Protein AF-A0A6G0ZBY5-F1 (afdb_monomer_lite)

Organism: Aphis craccivora (NCBI:txid307492)

Sequence (122 aa):
MFGSRIELITSERGKELASVNLYKHRFLDYRKKDGTLKWRCSTNKNCTAIIFSTQILRENCKRKAKESISCRPVKIIRTELLKTQLAIKCLDITSVRKAMYDKRQKKMSTLPKSLNEALCYY

Foldseek 3Di:
DQQWQWAWDADPVRAIWIATPNWTWHWDAADPPWRWTKTFTPPDPPGRDIDTVLNNLLSQLLNVLLVCVPDDSVVSSVVSCVRHVDDGDPVSSVVSNVSSVVSSVVVDDDDQPDPVSVVVVD

Structure (mmCIF, N/CA/C/O backbone):
data_AF-A0A6G0ZBY5-F1
#
_entry.id   AF-A0A6G0ZBY5-F1
#
loop_
_atom_site.group_PDB
_atom_site.id
_atom_site.type_symbol
_atom_site.label_atom_id
_atom_site.label_alt_id
_atom_site.label_comp_id
_atom_site.label_asym_id
_atom_site.label_entity_id
_atom_site.label_seq_id
_atom_site.pdbx_PDB_ins_code
_atom_site.Cartn_x
_atom_site.Cartn_y
_atom_site.Cartn_z
_atom_site.occupancy
_atom_site.B_iso_or_equiv
_atom_site.auth_seq_id
_atom_site.auth_comp_id
_atom_site.auth_asym_id
_atom_site.auth_atom_id
_atom_site.pdbx_PDB_model_num
ATOM 1 N N . MET A 1 1 ? 18.789 -0.044 3.268 1.00 40.97 1 MET A N 1
ATOM 2 C CA . MET A 1 1 ? 17.393 0.317 3.615 1.00 40.97 1 MET A CA 1
ATOM 3 C C . MET A 1 1 ? 16.491 -0.895 3.439 1.00 40.97 1 MET A C 1
ATOM 5 O O . MET A 1 1 ? 16.134 -1.232 2.310 1.00 40.97 1 MET A O 1
ATOM 9 N N . PHE A 1 2 ? 16.189 -1.576 4.543 1.00 43.47 2 PHE A N 1
ATOM 10 C CA . PHE A 1 2 ? 15.195 -2.645 4.592 1.00 43.47 2 PHE A CA 1
ATOM 11 C C . PHE A 1 2 ? 13.839 -2.053 4.198 1.00 43.47 2 PHE A C 1
ATOM 13 O O . PHE A 1 2 ? 13.429 -1.024 4.729 1.00 43.47 2 PHE A O 1
ATOM 20 N N . GLY A 1 3 ? 13.202 -2.618 3.174 1.00 53.22 3 GLY A N 1
ATOM 21 C CA . GLY A 1 3 ? 11.896 -2.143 2.734 1.00 53.22 3 GLY A CA 1
ATOM 22 C C . GLY A 1 3 ? 10.867 -2.440 3.814 1.00 53.22 3 GLY A C 1
ATOM 23 O O . GLY A 1 3 ? 10.753 -3.588 4.234 1.00 53.22 3 GLY A O 1
ATOM 24 N N . SER A 1 4 ? 10.134 -1.417 4.241 1.00 65.12 4 SER A N 1
ATOM 25 C CA . SER A 1 4 ? 9.065 -1.523 5.226 1.00 65.12 4 SER A CA 1
ATOM 26 C C . SER A 1 4 ? 8.068 -2.615 4.831 1.00 65.12 4 SER A C 1
ATOM 28 O O . SER A 1 4 ? 7.365 -2.467 3.830 1.00 65.12 4 SER A O 1
ATOM 30 N N . ARG A 1 5 ? 8.028 -3.734 5.565 1.00 73.00 5 ARG A N 1
ATOM 31 C CA . ARG A 1 5 ? 7.029 -4.792 5.354 1.00 73.00 5 ARG A CA 1
ATOM 32 C C . ARG A 1 5 ? 5.732 -4.341 6.012 1.00 73.00 5 ARG A C 1
ATOM 34 O O . ARG A 1 5 ? 5.742 -3.974 7.186 1.00 73.00 5 ARG A O 1
ATOM 41 N N . ILE A 1 6 ? 4.645 -4.349 5.245 1.00 81.44 6 ILE A N 1
ATOM 42 C CA . ILE A 1 6 ? 3.332 -3.940 5.735 1.00 81.44 6 ILE A CA 1
ATOM 43 C C . ILE A 1 6 ? 2.369 -5.115 5.648 1.00 81.44 6 ILE A C 1
ATOM 45 O O . ILE A 1 6 ? 2.211 -5.698 4.574 1.00 81.44 6 ILE A O 1
ATOM 49 N N . GLU A 1 7 ? 1.723 -5.453 6.760 1.00 83.69 7 GLU A N 1
ATOM 50 C CA . GLU A 1 7 ? 0.818 -6.604 6.849 1.00 83.69 7 GLU A CA 1
ATOM 51 C C . GLU A 1 7 ? -0.470 -6.255 7.586 1.00 83.69 7 GLU A C 1
ATOM 53 O O . GLU A 1 7 ? -0.463 -5.440 8.506 1.00 83.69 7 GLU A O 1
ATOM 58 N N . LEU A 1 8 ? -1.569 -6.889 7.182 1.00 80.81 8 LEU A N 1
ATOM 59 C CA . LEU A 1 8 ? -2.806 -6.901 7.954 1.00 80.81 8 LEU A CA 1
ATOM 60 C C . LEU A 1 8 ? -2.730 -8.068 8.939 1.00 80.81 8 LEU A C 1
ATOM 62 O O . LEU A 1 8 ? -2.397 -9.186 8.548 1.00 80.81 8 LEU A O 1
ATOM 66 N N . ILE A 1 9 ? -2.977 -7.782 10.211 1.00 86.94 9 ILE A N 1
ATOM 67 C CA . ILE A 1 9 ? -2.952 -8.744 11.312 1.00 86.94 9 ILE A CA 1
ATOM 68 C C . ILE A 1 9 ? -4.250 -8.638 12.107 1.00 86.94 9 ILE A C 1
ATOM 70 O O . ILE A 1 9 ? -4.873 -7.578 12.157 1.00 86.94 9 ILE A O 1
ATOM 74 N N . THR A 1 10 ? -4.612 -9.708 12.798 1.00 87.62 10 THR A N 1
ATOM 75 C CA . THR A 1 10 ? -5.721 -9.698 13.753 1.00 87.62 10 THR A CA 1
ATOM 76 C C . THR A 1 10 ? -5.160 -9.537 15.162 1.00 87.62 10 THR A C 1
ATOM 78 O O . THR A 1 10 ? -4.190 -10.190 15.540 1.00 87.62 10 THR A O 1
ATOM 81 N N . SER A 1 11 ? -5.731 -8.626 15.946 1.00 85.94 11 SER A N 1
ATOM 82 C CA . SER A 1 11 ? -5.432 -8.490 17.372 1.00 85.94 11 SER A CA 1
ATOM 83 C C . SER A 1 11 ? -5.985 -9.685 18.148 1.00 85.94 11 SER A C 1
ATOM 85 O O . SER A 1 11 ? -6.983 -10.277 17.757 1.00 85.94 11 SER A O 1
ATOM 87 N N . GLU A 1 12 ? -5.411 -9.956 19.321 1.00 86.81 12 GLU A N 1
ATOM 88 C CA . GLU A 1 12 ? -5.927 -10.930 20.301 1.00 86.81 12 GLU A CA 1
ATOM 89 C C . GLU A 1 12 ? -7.410 -10.722 20.663 1.00 86.81 12 GLU A C 1
ATOM 91 O O . GLU A 1 12 ? -8.092 -11.652 21.066 1.00 86.81 12 GLU A O 1
ATOM 96 N N . ARG A 1 13 ? -7.936 -9.502 20.482 1.00 86.94 13 ARG A N 1
ATOM 97 C CA . ARG A 1 13 ? -9.347 -9.146 20.702 1.00 86.94 13 ARG A CA 1
ATOM 98 C C . ARG A 1 13 ? -10.205 -9.288 19.436 1.00 86.94 13 ARG A C 1
ATOM 100 O O . ARG A 1 13 ? -11.281 -8.702 19.368 1.00 86.94 13 ARG A O 1
ATOM 107 N N . GLY A 1 14 ? -9.695 -9.948 18.396 1.00 84.69 14 GLY A N 1
ATOM 108 C CA . GLY A 1 14 ? -10.382 -10.177 17.121 1.00 84.69 14 GLY A CA 1
ATOM 109 C C . GLY A 1 14 ? -10.448 -8.975 16.171 1.00 84.69 14 GLY A C 1
ATOM 110 O O . GLY A 1 14 ? -11.104 -9.056 15.140 1.00 84.69 14 GLY A O 1
ATOM 111 N N . LYS A 1 15 ? -9.795 -7.845 16.481 1.00 86.56 15 LYS A N 1
ATOM 112 C CA . LYS A 1 15 ? -9.848 -6.634 15.637 1.00 86.56 15 LYS A CA 1
ATOM 113 C C . LYS A 1 15 ? -8.737 -6.614 14.593 1.00 86.56 15 LYS A C 1
ATOM 115 O O . LYS A 1 15 ? -7.577 -6.817 14.939 1.00 86.56 15 LYS A O 1
ATOM 120 N N . GLU A 1 16 ? -9.061 -6.280 13.351 1.00 87.50 16 GLU A N 1
ATOM 121 C CA . GLU A 1 16 ? -8.059 -6.098 12.298 1.00 87.50 16 GLU A CA 1
ATOM 122 C C . GLU A 1 16 ? -7.195 -4.849 12.532 1.00 87.50 16 GLU A C 1
ATOM 124 O O . GLU A 1 16 ? -7.684 -3.774 12.899 1.00 87.50 16 GLU A O 1
ATOM 129 N N . LEU A 1 17 ? -5.891 -4.986 12.298 1.00 89.81 17 LEU A N 1
ATOM 130 C CA . LEU A 1 17 ? -4.891 -3.932 12.414 1.00 89.81 17 LEU A CA 1
ATOM 131 C C . LEU A 1 17 ? -3.915 -4.002 11.240 1.00 89.81 17 LEU A C 1
ATOM 133 O O . LEU A 1 17 ? -3.482 -5.078 10.835 1.00 89.81 17 LEU A O 1
ATOM 137 N N . ALA A 1 18 ? -3.477 -2.846 10.753 1.00 88.44 18 ALA A N 1
ATOM 138 C CA . ALA A 1 18 ? -2.357 -2.766 9.824 1.00 88.44 18 ALA A CA 1
ATOM 139 C C . ALA A 1 18 ? -1.040 -2.568 10.595 1.00 88.44 18 ALA A C 1
ATOM 141 O O . ALA A 1 18 ? -0.864 -1.581 11.314 1.00 88.44 18 ALA A O 1
ATOM 142 N N . SER A 1 19 ? -0.104 -3.501 10.444 1.00 88.12 19 SER A N 1
ATOM 143 C CA . SER A 1 19 ? 1.241 -3.452 11.019 1.00 88.12 19 SER A CA 1
ATOM 144 C C . SER A 1 19 ? 2.232 -2.919 9.985 1.00 88.12 19 SER A C 1
ATOM 146 O O . SER A 1 19 ? 2.434 -3.533 8.936 1.00 88.12 19 SER A O 1
ATOM 148 N N . VAL A 1 20 ? 2.844 -1.770 10.272 1.00 86.25 20 VAL A N 1
ATOM 149 C CA . VAL A 1 20 ? 3.874 -1.127 9.441 1.00 86.25 20 VAL A CA 1
ATOM 150 C C . VAL A 1 20 ? 5.090 -0.872 10.314 1.00 86.25 20 VAL A C 1
ATOM 152 O O . VAL A 1 20 ? 5.010 -0.055 11.226 1.00 86.25 20 VAL A O 1
ATOM 155 N N . ASN A 1 21 ? 6.228 -1.509 10.027 1.00 78.50 21 ASN A N 1
ATOM 156 C CA . ASN A 1 21 ? 7.489 -1.249 10.741 1.00 78.50 21 ASN A CA 1
ATOM 157 C C . ASN A 1 21 ? 7.342 -1.253 12.272 1.00 78.50 21 ASN A C 1
ATOM 159 O O . ASN A 1 21 ? 7.823 -0.339 12.933 1.00 78.50 21 ASN A O 1
ATOM 163 N N . LEU A 1 22 ? 6.651 -2.259 12.819 1.00 81.69 22 LEU A N 1
ATOM 164 C CA . LEU A 1 22 ? 6.342 -2.418 14.253 1.00 81.69 22 LEU A CA 1
ATOM 165 C C . LEU A 1 22 ? 5.250 -1.483 14.807 1.00 81.69 22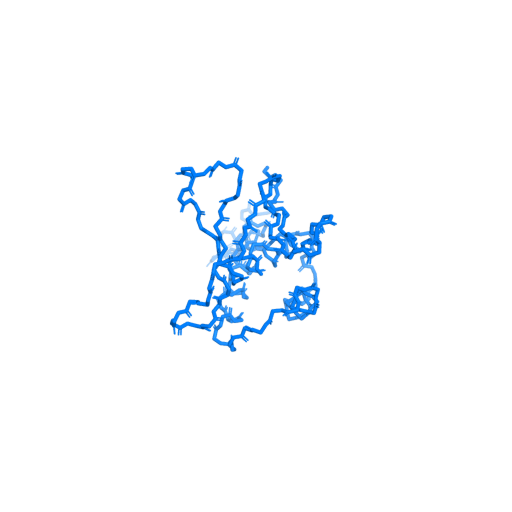 LEU A C 1
ATOM 167 O O . LEU A 1 22 ? 4.768 -1.700 15.918 1.00 81.69 22 LEU A O 1
ATOM 171 N N . TYR A 1 23 ? 4.787 -0.495 14.041 1.00 88.56 23 TYR A N 1
ATOM 172 C CA . TYR A 1 23 ? 3.660 0.353 14.421 1.00 88.56 23 TYR A CA 1
ATOM 173 C C . TYR A 1 23 ? 2.334 -0.275 13.994 1.00 88.56 23 TYR A C 1
ATOM 175 O O . TYR A 1 23 ? 2.139 -0.649 12.834 1.00 88.56 23 TYR A O 1
ATOM 183 N N . LYS A 1 24 ? 1.388 -0.346 14.932 1.00 90.88 24 LYS A N 1
ATOM 184 C CA . LYS A 1 24 ? 0.035 -0.862 14.693 1.00 90.88 24 LYS A CA 1
ATOM 185 C C . LYS A 1 24 ? -0.895 0.289 14.335 1.00 90.88 24 LYS A C 1
ATOM 187 O O . LYS A 1 24 ? -0.861 1.339 14.975 1.00 90.88 24 LYS A O 1
ATOM 192 N N . HIS A 1 25 ? -1.746 0.084 13.341 1.00 92.88 25 HIS A N 1
ATOM 193 C CA . HIS A 1 25 ? -2.711 1.068 12.874 1.00 92.88 25 HIS A CA 1
ATOM 194 C C . HIS A 1 25 ? -4.112 0.468 12.916 1.00 92.88 25 HIS A C 1
ATOM 196 O O . HIS A 1 25 ? -4.331 -0.639 12.430 1.00 92.88 25 HIS A O 1
ATOM 202 N N . ARG A 1 26 ? -5.059 1.211 13.488 1.00 91.88 26 ARG A N 1
ATOM 203 C CA . ARG A 1 26 ? -6.469 0.835 13.572 1.00 91.88 26 ARG A CA 1
ATOM 204 C C . ARG A 1 26 ? -7.226 1.379 12.381 1.00 91.88 26 ARG A C 1
ATOM 206 O O . ARG A 1 26 ? -6.945 2.491 11.925 1.00 91.88 26 ARG A O 1
ATOM 213 N N . PHE A 1 27 ? -8.206 0.617 11.925 1.00 90.56 27 PHE A N 1
ATOM 214 C CA . PHE A 1 27 ? -9.150 1.088 10.929 1.00 90.56 27 PHE A CA 1
ATOM 215 C C . PHE A 1 27 ? -9.916 2.311 11.454 1.00 90.56 27 PHE A C 1
ATOM 217 O O . PHE A 1 27 ? -10.263 2.376 12.637 1.00 90.56 27 PHE A O 1
ATOM 224 N N . LEU A 1 28 ? -10.129 3.297 10.582 1.00 91.31 28 LEU A N 1
ATOM 225 C CA . LEU A 1 28 ? -10.991 4.442 10.854 1.00 91.31 28 LEU A CA 1
ATOM 226 C C . LEU A 1 28 ? -12.223 4.435 9.959 1.00 91.31 28 LEU A C 1
ATOM 228 O O . LEU A 1 28 ? -13.332 4.482 10.473 1.00 91.31 28 LEU A O 1
ATOM 232 N N . ASP A 1 29 ? -12.007 4.473 8.644 1.00 89.81 29 ASP A N 1
ATOM 233 C CA . ASP A 1 29 ? -13.062 4.653 7.644 1.00 89.81 29 ASP A CA 1
ATOM 234 C C . ASP A 1 29 ? -12.509 4.388 6.228 1.00 89.81 29 ASP A C 1
ATOM 236 O O . ASP A 1 29 ? -11.318 4.111 6.045 1.00 89.81 29 ASP A O 1
ATOM 240 N N . TYR A 1 30 ? -13.349 4.542 5.213 1.00 87.19 30 TYR A N 1
ATOM 241 C CA . TYR A 1 30 ? -13.000 4.546 3.800 1.00 87.19 30 TYR A CA 1
ATOM 242 C C . TYR A 1 30 ? -12.684 5.966 3.313 1.00 87.19 30 TYR A C 1
ATOM 244 O O . TYR A 1 30 ? -13.306 6.965 3.680 1.00 87.19 30 TYR A O 1
ATOM 252 N N . ARG A 1 31 ? -11.699 6.092 2.426 1.00 85.88 31 ARG A N 1
ATOM 253 C CA . ARG A 1 31 ? -11.374 7.351 1.764 1.00 85.88 31 ARG A CA 1
ATOM 254 C C . ARG A 1 31 ? -12.407 7.614 0.667 1.00 85.88 31 ARG A C 1
ATOM 256 O O . ARG A 1 31 ? -12.460 6.900 -0.327 1.00 85.88 31 ARG A O 1
ATOM 263 N N . LYS A 1 32 ? -13.152 8.714 0.795 1.00 82.25 32 LYS A N 1
ATOM 264 C CA . LYS A 1 32 ? -14.238 9.107 -0.127 1.00 82.25 32 LYS A CA 1
ATOM 265 C C . LYS A 1 32 ? -13.855 9.108 -1.618 1.00 82.25 32 LYS A C 1
ATOM 267 O O . LYS A 1 32 ? -14.673 8.768 -2.459 1.00 82.25 32 LYS A O 1
ATOM 272 N N . LYS A 1 33 ? -12.611 9.478 -1.951 1.00 80.75 33 LYS A N 1
ATOM 273 C CA . LYS A 1 33 ? -12.136 9.613 -3.340 1.00 80.75 33 LYS A CA 1
ATOM 274 C C . LYS A 1 33 ? -12.051 8.275 -4.089 1.00 80.75 33 LYS A C 1
ATOM 276 O O . LYS A 1 33 ? -12.493 8.164 -5.228 1.00 80.75 33 LYS A O 1
ATOM 281 N N . ASP A 1 34 ? -11.438 7.270 -3.472 1.00 75.44 34 ASP A N 1
ATOM 282 C CA . ASP A 1 34 ? -11.027 6.020 -4.130 1.00 75.44 34 ASP A CA 1
ATOM 283 C C . ASP A 1 34 ? -11.608 4.763 -3.453 1.00 75.44 34 ASP A C 1
ATOM 285 O O . ASP A 1 34 ? -11.535 3.683 -4.032 1.00 75.44 34 ASP A O 1
ATOM 289 N N . GLY A 1 35 ? -12.252 4.901 -2.289 1.00 77.94 35 GLY A N 1
ATOM 290 C CA . GLY A 1 35 ? -12.790 3.794 -1.493 1.00 77.94 35 GLY A CA 1
ATOM 291 C C . GLY A 1 35 ? -11.733 3.068 -0.657 1.00 77.94 35 GLY A C 1
ATOM 292 O O . GLY A 1 35 ? -12.001 1.998 -0.125 1.00 77.94 35 GLY A O 1
ATOM 293 N N . THR A 1 36 ? -10.519 3.611 -0.541 1.00 82.75 36 THR A N 1
ATOM 294 C CA . THR A 1 36 ? -9.411 2.922 0.137 1.00 82.75 36 THR A CA 1
ATOM 295 C C . THR A 1 36 ? -9.530 2.983 1.651 1.00 82.75 36 THR A C 1
ATOM 297 O O . THR A 1 36 ? -9.974 3.979 2.215 1.00 82.75 36 THR A O 1
ATOM 300 N N . LEU A 1 37 ? -9.090 1.929 2.334 1.00 86.56 37 LEU A N 1
ATOM 301 C CA . LEU A 1 37 ? -9.148 1.866 3.791 1.00 86.56 37 LEU A CA 1
ATOM 302 C C . LEU A 1 37 ? -8.167 2.874 4.396 1.00 86.56 37 LEU A C 1
ATOM 304 O O . LEU A 1 37 ? -6.985 2.894 4.033 1.00 86.56 37 LEU A O 1
ATOM 308 N N . LYS A 1 38 ? -8.654 3.684 5.335 1.00 91.00 38 LYS A N 1
ATOM 309 C CA . LYS A 1 38 ? -7.894 4.676 6.096 1.00 91.00 38 LYS A CA 1
ATOM 310 C C . LYS A 1 38 ? -7.586 4.118 7.481 1.00 91.00 38 LYS A C 1
ATOM 312 O O . LYS A 1 38 ? -8.494 3.857 8.268 1.00 91.00 38 LYS A O 1
ATOM 317 N N . TRP A 1 39 ? -6.302 4.009 7.805 1.00 91.38 39 TRP A N 1
ATOM 318 C CA . TRP A 1 39 ? -5.831 3.467 9.076 1.00 91.38 39 TRP A CA 1
ATOM 319 C C . TRP A 1 39 ? -5.048 4.523 9.847 1.00 91.38 39 TRP A C 1
ATOM 321 O O . TRP A 1 39 ? -4.195 5.188 9.265 1.00 91.38 39 TRP A O 1
ATOM 331 N N . ARG A 1 40 ? -5.295 4.678 11.150 1.00 92.94 40 ARG A N 1
ATOM 332 C CA . ARG A 1 40 ? -4.552 5.606 12.023 1.00 92.94 40 ARG A CA 1
ATOM 333 C C . ARG A 1 40 ? -3.666 4.843 12.989 1.00 92.94 40 ARG A C 1
ATOM 335 O O . ARG A 1 40 ? -4.085 3.826 13.539 1.00 92.94 40 ARG A O 1
ATOM 342 N N . CYS A 1 41 ? -2.470 5.366 13.230 1.00 93.38 41 CYS A N 1
ATOM 343 C CA . CYS A 1 41 ? -1.561 4.839 14.239 1.00 93.38 41 CYS A CA 1
ATOM 344 C C . CYS A 1 41 ? -2.273 4.652 15.591 1.00 93.38 41 CYS A C 1
ATOM 346 O O . CYS A 1 41 ? -3.069 5.484 16.026 1.00 93.38 41 CYS A O 1
ATOM 348 N N . SER A 1 42 ? -2.017 3.511 16.222 1.00 90.44 42 SER A N 1
ATOM 349 C CA . SER A 1 42 ? -2.590 3.110 17.511 1.00 90.44 42 SER A CA 1
ATOM 350 C C . SER A 1 42 ? -1.562 3.103 18.639 1.00 90.44 42 SER A C 1
ATOM 352 O O . SER A 1 42 ? -1.940 2.904 19.787 1.00 90.44 42 SER A O 1
ATOM 354 N N . THR A 1 43 ? -0.280 3.321 18.334 1.00 86.88 43 THR A N 1
ATOM 355 C CA . THR A 1 43 ? 0.811 3.285 19.319 1.00 86.88 43 THR A CA 1
ATOM 356 C C . THR A 1 43 ? 0.719 4.427 20.335 1.00 86.88 43 THR A C 1
ATOM 358 O O . THR A 1 43 ? 1.005 4.224 21.507 1.00 86.88 43 THR A O 1
ATOM 361 N N . ASN A 1 44 ? 0.286 5.619 19.912 1.00 85.31 44 ASN A N 1
ATOM 362 C CA . ASN A 1 44 ? 0.068 6.773 20.789 1.00 85.31 44 ASN A CA 1
ATOM 363 C C . ASN A 1 44 ? -1.291 7.414 20.461 1.00 85.31 44 ASN A C 1
ATOM 365 O O . ASN A 1 44 ? -1.615 7.605 19.288 1.00 85.31 44 ASN A O 1
ATOM 369 N N . LYS A 1 45 ? -2.074 7.769 21.492 1.00 81.81 45 LYS A N 1
ATOM 370 C CA . LYS A 1 45 ? -3.396 8.412 21.363 1.00 81.81 45 LYS A CA 1
ATOM 371 C C . LYS A 1 45 ? -3.342 9.752 20.617 1.00 81.81 45 LYS A C 1
ATOM 373 O O . LYS A 1 45 ? -4.292 10.079 19.910 1.00 81.81 45 LYS A O 1
ATOM 378 N N . ASN A 1 46 ? -2.222 10.467 20.719 1.00 88.44 46 ASN A N 1
ATOM 379 C CA . ASN A 1 46 ? -2.006 11.765 20.076 1.00 88.44 46 ASN A CA 1
ATOM 380 C C . ASN A 1 46 ? -1.356 11.635 18.689 1.00 88.44 46 ASN A C 1
ATOM 382 O O . ASN A 1 46 ? -1.115 12.635 18.017 1.00 88.44 46 ASN A O 1
ATOM 386 N N . CYS A 1 47 ? -1.055 10.413 18.236 1.00 90.19 47 CYS A N 1
ATOM 387 C CA . CYS A 1 47 ? -0.473 10.213 16.918 1.00 90.19 47 CYS A CA 1
ATOM 388 C C . CYS A 1 47 ? -1.528 10.428 15.825 1.00 90.19 47 CYS A C 1
ATOM 390 O O . CYS A 1 47 ? -2.545 9.732 15.752 1.00 90.19 47 CYS A O 1
ATOM 392 N N . THR A 1 48 ? -1.256 11.372 14.930 1.00 91.19 48 THR A N 1
ATOM 393 C CA . THR A 1 48 ? -2.121 11.708 13.790 1.00 91.19 48 THR A CA 1
ATOM 394 C C . THR A 1 48 ? -1.720 10.987 12.504 1.00 91.19 48 THR A C 1
ATOM 396 O O . THR A 1 48 ? -2.394 11.144 11.485 1.00 91.19 48 THR A O 1
ATOM 399 N N . ALA A 1 49 ? -0.664 10.166 12.545 1.00 92.00 49 ALA A N 1
ATOM 400 C CA . ALA A 1 49 ? -0.177 9.425 11.389 1.00 92.00 49 ALA A CA 1
ATOM 401 C C . ALA A 1 49 ? -1.261 8.492 10.830 1.00 92.00 49 ALA A C 1
ATOM 403 O O . ALA A 1 49 ? -1.882 7.708 11.559 1.00 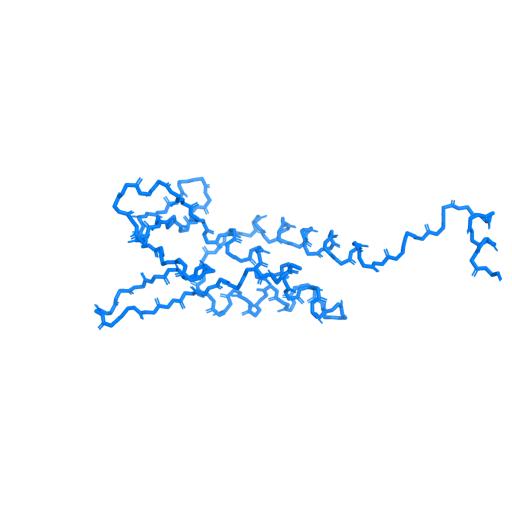92.00 49 ALA A O 1
ATOM 404 N N . ILE A 1 50 ? -1.480 8.592 9.519 1.00 91.19 50 ILE A N 1
ATOM 405 C CA . ILE A 1 50 ? -2.486 7.841 8.771 1.00 91.19 50 ILE A CA 1
ATOM 406 C C . ILE A 1 50 ? -1.815 7.141 7.593 1.00 91.19 50 ILE A C 1
ATOM 408 O O . ILE A 1 50 ? -0.984 7.730 6.905 1.00 91.19 50 ILE A O 1
ATOM 412 N N . ILE A 1 51 ? -2.233 5.907 7.330 1.00 89.62 51 ILE A N 1
ATOM 413 C CA . ILE A 1 51 ? -1.839 5.127 6.158 1.00 89.62 51 ILE A CA 1
ATOM 414 C C . ILE A 1 51 ? -3.082 4.679 5.388 1.00 89.62 51 ILE A C 1
ATOM 416 O O . ILE A 1 51 ? -4.166 4.522 5.955 1.00 89.62 51 ILE A O 1
ATOM 420 N N . PHE A 1 52 ? -2.916 4.458 4.086 1.00 88.00 52 PHE A N 1
ATOM 421 C CA . PHE A 1 52 ? -3.988 4.007 3.199 1.00 88.00 52 PHE A CA 1
ATOM 422 C C . PHE A 1 52 ? -3.673 2.633 2.625 1.00 88.00 52 PHE A C 1
ATOM 424 O O . PHE A 1 52 ? -2.519 2.359 2.297 1.00 88.00 52 PHE A O 1
ATOM 431 N N . SER A 1 53 ? -4.682 1.785 2.438 1.00 84.25 53 SER A N 1
ATOM 432 C CA . SER A 1 53 ? -4.475 0.427 1.910 1.00 84.25 53 SER A CA 1
ATOM 433 C C . SER A 1 53 ? -3.815 0.386 0.522 1.00 84.25 53 SER A C 1
ATOM 435 O O . SER A 1 53 ? -3.026 -0.511 0.235 1.00 84.25 53 SER A O 1
ATOM 437 N N . THR A 1 54 ? -4.026 1.393 -0.327 1.00 83.88 54 THR A N 1
ATOM 438 C CA . THR A 1 54 ? -3.298 1.528 -1.604 1.00 83.88 54 THR A CA 1
ATOM 439 C C . THR A 1 54 ? -1.820 1.826 -1.423 1.00 83.88 54 THR A C 1
ATOM 441 O O . THR A 1 54 ? -0.988 1.305 -2.166 1.00 83.88 54 THR A O 1
ATOM 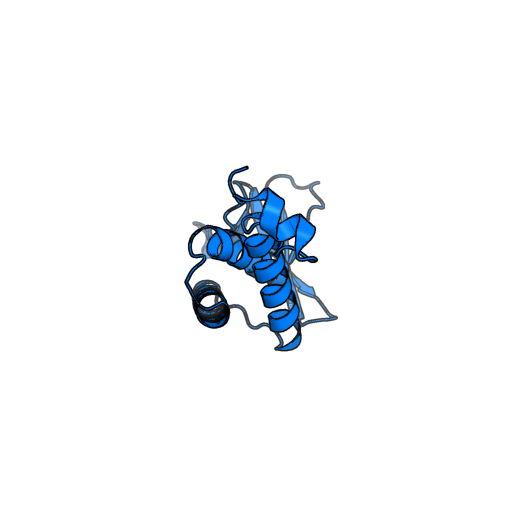444 N N . GLN A 1 55 ? -1.468 2.622 -0.412 1.00 85.56 55 GLN A N 1
ATOM 445 C CA . GLN A 1 55 ? -0.075 2.854 -0.045 1.00 85.56 55 GLN A CA 1
ATOM 446 C C . GLN A 1 55 ? 0.564 1.553 0.446 1.00 85.56 55 GLN A C 1
ATOM 448 O O . GLN A 1 55 ? 1.669 1.231 0.018 1.00 85.56 55 GLN A O 1
ATOM 453 N N . ILE A 1 56 ? -0.160 0.767 1.249 1.00 86.12 56 ILE A N 1
ATOM 454 C CA . ILE A 1 56 ? 0.270 -0.563 1.701 1.00 86.12 56 ILE A CA 1
ATOM 455 C C . ILE A 1 56 ? 0.608 -1.465 0.506 1.00 86.12 56 ILE A C 1
ATOM 457 O O . ILE A 1 56 ? 1.741 -1.945 0.391 1.00 86.12 56 ILE A O 1
ATOM 461 N N . LEU A 1 57 ? -0.339 -1.628 -0.426 1.00 86.50 57 LEU A N 1
ATOM 462 C CA . LEU A 1 57 ? -0.146 -2.431 -1.635 1.00 86.50 57 LEU A CA 1
ATOM 463 C C . LEU A 1 57 ? 1.068 -1.949 -2.441 1.00 86.50 57 LEU A C 1
ATOM 465 O O . LEU A 1 57 ? 1.905 -2.753 -2.860 1.00 86.50 57 LEU A O 1
ATOM 469 N N . ARG A 1 58 ? 1.180 -0.632 -2.647 1.00 88.81 58 ARG A N 1
ATOM 470 C CA . ARG A 1 58 ? 2.259 -0.020 -3.427 1.00 88.81 58 ARG A CA 1
ATOM 471 C C . ARG A 1 58 ? 3.631 -0.271 -2.807 1.00 88.81 58 ARG A C 1
ATOM 473 O O . ARG A 1 58 ? 4.560 -0.623 -3.535 1.00 88.81 58 ARG A O 1
ATOM 480 N N . GLU A 1 59 ? 3.784 -0.086 -1.497 1.00 88.81 59 GLU A N 1
ATOM 481 C CA . GLU A 1 59 ? 5.062 -0.315 -0.813 1.00 88.81 59 GLU A CA 1
ATOM 482 C C . GLU A 1 59 ? 5.463 -1.797 -0.851 1.00 88.81 59 GLU A C 1
ATOM 484 O O . GLU A 1 59 ? 6.603 -2.113 -1.212 1.00 88.81 59 GLU A O 1
ATOM 489 N N . ASN A 1 60 ? 4.516 -2.709 -0.607 1.00 89.06 60 ASN A N 1
ATOM 490 C CA . ASN A 1 60 ? 4.764 -4.148 -0.694 1.00 89.06 60 ASN A CA 1
ATOM 491 C C . ASN A 1 60 ? 5.159 -4.585 -2.112 1.00 89.06 60 ASN A C 1
ATOM 493 O O . ASN A 1 60 ? 6.157 -5.292 -2.290 1.00 89.06 60 ASN A O 1
ATOM 497 N N . CYS A 1 61 ? 4.436 -4.114 -3.132 1.00 90.88 61 CYS A N 1
ATOM 498 C CA . CYS A 1 61 ? 4.747 -4.403 -4.531 1.00 90.88 61 CYS A CA 1
ATOM 499 C C . CYS A 1 61 ? 6.121 -3.855 -4.937 1.00 90.88 61 CYS A C 1
ATOM 501 O O . CYS A 1 61 ? 6.877 -4.557 -5.608 1.00 90.88 61 CYS A O 1
ATOM 503 N N . LYS A 1 62 ? 6.494 -2.641 -4.503 1.00 90.69 62 LYS A N 1
ATOM 504 C CA . LYS A 1 62 ? 7.834 -2.073 -4.747 1.00 90.69 62 LYS A CA 1
ATOM 505 C C . LYS A 1 62 ? 8.943 -2.904 -4.109 1.00 90.69 62 LYS A C 1
ATOM 507 O O . LYS A 1 62 ? 9.979 -3.118 -4.742 1.00 90.69 62 LYS A O 1
ATOM 512 N N . ARG A 1 63 ? 8.742 -3.362 -2.870 1.00 89.19 63 ARG A N 1
ATOM 513 C CA . ARG A 1 63 ? 9.700 -4.221 -2.162 1.00 89.19 63 ARG A CA 1
ATOM 514 C C . ARG A 1 63 ? 9.885 -5.545 -2.910 1.00 89.19 63 ARG A C 1
ATOM 516 O O . ARG A 1 63 ? 11.006 -5.865 -3.298 1.00 89.19 63 ARG A O 1
ATOM 523 N N . LYS A 1 64 ? 8.786 -6.240 -3.223 1.00 90.19 64 LYS A N 1
ATOM 524 C CA . LYS A 1 64 ? 8.817 -7.499 -3.988 1.00 90.19 64 LYS A CA 1
ATOM 525 C C . LYS A 1 64 ? 9.371 -7.330 -5.400 1.00 90.19 64 LYS A C 1
ATOM 527 O O . LYS A 1 64 ? 10.070 -8.206 -5.890 1.00 90.19 64 LYS A O 1
ATOM 532 N N . ALA A 1 65 ? 9.117 -6.199 -6.056 1.00 90.69 65 ALA A N 1
ATOM 533 C CA . ALA A 1 65 ? 9.673 -5.916 -7.378 1.00 90.69 65 ALA A CA 1
ATOM 534 C C . ALA A 1 65 ? 11.206 -5.835 -7.375 1.00 90.69 65 ALA A C 1
ATOM 536 O O . ALA A 1 65 ? 11.814 -6.170 -8.392 1.00 90.69 65 ALA A O 1
ATOM 537 N N . LYS A 1 66 ? 11.806 -5.395 -6.258 1.00 87.81 66 LYS A N 1
ATOM 538 C CA . LYS A 1 66 ? 13.261 -5.363 -6.055 1.00 87.81 66 LYS A CA 1
ATOM 539 C C . LYS A 1 66 ? 13.831 -6.764 -5.807 1.00 87.81 66 LYS A C 1
ATOM 541 O O . LYS A 1 66 ? 14.900 -7.071 -6.322 1.00 87.81 66 LYS A O 1
ATOM 546 N N . GLU A 1 67 ? 13.134 -7.577 -5.016 1.00 87.94 67 GLU A N 1
ATOM 547 C CA . GLU A 1 67 ? 13.545 -8.947 -4.666 1.00 87.94 67 GLU A CA 1
ATOM 548 C C . GLU A 1 67 ? 13.382 -9.914 -5.849 1.00 87.94 67 GLU A C 1
ATOM 550 O O . GLU A 1 67 ? 14.250 -10.740 -6.104 1.00 87.94 67 GLU A O 1
ATOM 555 N N . SER A 1 68 ? 12.302 -9.770 -6.619 1.00 87.44 68 SER A N 1
ATOM 556 C CA . SER A 1 68 ? 11.955 -10.633 -7.753 1.00 87.44 68 SER A CA 1
ATOM 557 C C . SER A 1 68 ? 11.910 -9.823 -9.052 1.00 87.44 68 SER A C 1
ATOM 559 O O . SER A 1 68 ? 10.840 -9.543 -9.606 1.00 87.44 68 SER A O 1
ATOM 561 N N . ILE A 1 69 ? 13.086 -9.416 -9.537 1.00 87.31 69 ILE A N 1
ATOM 562 C CA . ILE A 1 69 ? 13.247 -8.584 -10.743 1.00 87.31 69 ILE A CA 1
ATOM 563 C C . ILE A 1 69 ? 12.677 -9.252 -12.009 1.00 87.31 69 ILE A C 1
ATOM 565 O O . ILE A 1 69 ? 12.014 -8.587 -12.804 1.00 87.31 69 ILE A O 1
ATOM 569 N N . SER A 1 70 ? 12.855 -10.569 -12.148 1.00 85.50 70 SER A N 1
ATOM 570 C CA . SER A 1 70 ? 12.433 -11.376 -13.305 1.00 85.50 70 SER A CA 1
ATOM 571 C C . SER A 1 70 ? 10.930 -11.667 -13.344 1.00 85.50 70 SER A C 1
ATOM 573 O O . SER A 1 70 ? 10.375 -11.997 -14.390 1.00 85.50 70 SER A O 1
ATOM 575 N N . CYS A 1 71 ? 10.228 -11.523 -12.218 1.00 89.19 71 CYS A N 1
ATOM 576 C CA . CYS A 1 71 ? 8.794 -11.782 -12.162 1.00 89.19 71 CYS A CA 1
ATOM 577 C C . CYS A 1 71 ? 7.999 -10.686 -12.885 1.00 89.19 71 CYS A C 1
ATOM 579 O O . CYS A 1 71 ? 8.269 -9.490 -12.743 1.00 89.19 71 CYS A O 1
ATOM 581 N N . ARG A 1 72 ? 6.946 -11.062 -13.618 1.00 88.94 72 ARG A N 1
ATOM 582 C CA . ARG A 1 72 ? 6.036 -10.082 -14.232 1.00 88.94 72 ARG A CA 1
ATOM 583 C C . ARG A 1 72 ? 5.334 -9.247 -13.147 1.00 88.94 72 ARG A C 1
ATOM 585 O O . ARG A 1 72 ? 4.801 -9.840 -12.205 1.00 88.94 72 ARG A O 1
ATOM 592 N N . PRO A 1 73 ? 5.248 -7.906 -13.278 1.00 90.25 73 PRO A N 1
ATOM 593 C CA . PRO A 1 73 ? 4.610 -7.059 -12.267 1.00 90.25 73 PRO A CA 1
ATOM 594 C C . PRO A 1 73 ? 3.174 -7.463 -11.930 1.00 90.25 73 PRO A C 1
ATOM 596 O O . PRO A 1 73 ? 2.798 -7.473 -10.765 1.00 90.25 73 PRO A O 1
ATOM 599 N N . VAL A 1 74 ? 2.392 -7.880 -12.931 1.00 89.81 74 VAL A N 1
ATOM 600 C CA . VAL A 1 74 ? 1.005 -8.335 -12.738 1.00 89.81 74 VAL A CA 1
ATOM 601 C C . VAL A 1 74 ? 0.918 -9.542 -11.800 1.00 89.81 74 VAL A C 1
ATOM 603 O O . VAL A 1 74 ? -0.002 -9.603 -10.991 1.00 89.81 74 VAL A O 1
ATOM 606 N N . LYS A 1 75 ? 1.878 -10.479 -11.861 1.00 91.50 75 LYS A N 1
ATOM 607 C CA . LYS A 1 75 ? 1.909 -11.643 -10.961 1.00 91.50 75 LYS A CA 1
ATOM 608 C C . LYS A 1 75 ? 2.104 -11.191 -9.513 1.00 91.50 75 LYS A C 1
ATOM 610 O O . LYS A 1 75 ? 1.342 -11.597 -8.649 1.00 91.50 75 LYS A O 1
ATOM 615 N N . ILE A 1 76 ? 3.055 -10.285 -9.278 1.00 92.81 76 ILE A N 1
ATOM 616 C CA . ILE A 1 76 ? 3.321 -9.716 -7.948 1.00 92.81 76 ILE A CA 1
ATOM 617 C C . ILE A 1 76 ? 2.086 -8.974 -7.416 1.00 92.81 76 ILE A C 1
ATOM 619 O O . ILE A 1 76 ? 1.678 -9.218 -6.285 1.00 92.81 76 ILE A O 1
ATOM 623 N N . ILE A 1 77 ? 1.472 -8.112 -8.234 1.00 90.06 77 ILE A N 1
ATOM 624 C CA . ILE A 1 77 ? 0.297 -7.321 -7.835 1.00 90.06 77 ILE A CA 1
ATOM 625 C C . ILE A 1 77 ? -0.879 -8.233 -7.472 1.00 90.06 77 ILE A C 1
ATOM 627 O O . ILE A 1 77 ? -1.481 -8.048 -6.420 1.00 90.06 77 ILE A O 1
ATOM 631 N N . ARG A 1 78 ? -1.188 -9.239 -8.305 1.00 88.94 78 ARG A N 1
ATOM 632 C CA . ARG A 1 78 ? -2.276 -10.194 -8.033 1.00 88.94 78 ARG A CA 1
ATOM 633 C C . ARG A 1 78 ? -2.055 -10.947 -6.724 1.00 88.94 78 ARG A C 1
ATOM 635 O O . ARG A 1 78 ? -2.976 -11.039 -5.923 1.00 88.94 78 ARG A O 1
ATOM 642 N N . THR A 1 79 ? -0.839 -11.439 -6.485 1.00 90.06 79 THR A N 1
ATOM 643 C CA . THR A 1 79 ? -0.513 -12.139 -5.237 1.00 90.06 79 THR A CA 1
ATOM 644 C C . THR A 1 79 ? -0.677 -11.238 -4.011 1.00 90.06 79 THR A C 1
ATOM 646 O O . THR A 1 79 ? -1.216 -11.684 -3.003 1.00 90.06 79 THR A O 1
ATOM 649 N N . GLU A 1 80 ? -0.253 -9.972 -4.081 1.00 88.50 80 GLU A N 1
ATOM 650 C CA . GLU A 1 80 ? -0.415 -9.045 -2.952 1.00 88.50 80 GLU A CA 1
ATOM 651 C C . GLU A 1 80 ? -1.874 -8.651 -2.703 1.00 88.50 80 GLU A C 1
ATOM 653 O O . GLU A 1 80 ? -2.280 -8.549 -1.545 1.00 88.50 80 GLU A O 1
ATOM 658 N N . LEU A 1 81 ? -2.668 -8.470 -3.762 1.00 85.19 81 LEU A N 1
ATOM 659 C CA . LEU A 1 81 ? -4.102 -8.195 -3.646 1.00 85.19 81 LEU A CA 1
ATOM 66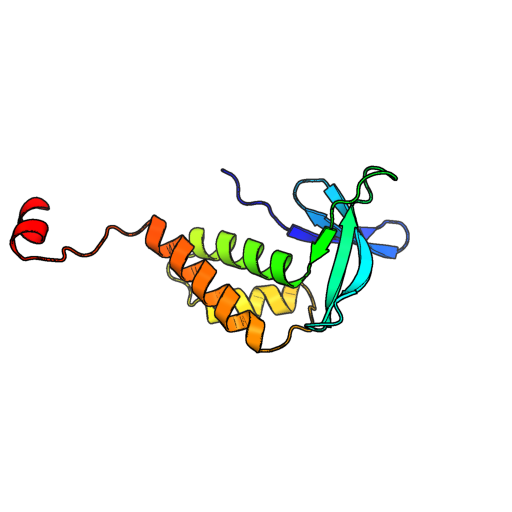0 C C . LEU A 1 81 ? -4.838 -9.341 -2.943 1.00 85.19 81 LEU A C 1
ATOM 662 O O . LEU A 1 81 ? -5.594 -9.086 -2.011 1.00 85.19 81 LEU A O 1
ATOM 666 N N . LEU A 1 82 ? -4.557 -10.591 -3.334 1.00 83.00 82 LEU A N 1
ATOM 667 C CA . LEU A 1 82 ? -5.131 -11.774 -2.684 1.00 83.00 82 LEU A CA 1
ATOM 668 C C . LEU A 1 82 ? -4.701 -11.888 -1.217 1.00 83.00 82 LEU A C 1
ATOM 670 O O . LEU A 1 82 ? -5.516 -12.210 -0.365 1.00 83.00 82 LEU A O 1
ATOM 674 N N . LYS A 1 83 ? -3.437 -11.581 -0.898 1.00 79.62 83 LYS A N 1
ATOM 675 C CA . LYS A 1 83 ? -2.931 -11.659 0.482 1.00 79.62 83 LYS A CA 1
ATOM 676 C C . LYS A 1 83 ? -3.576 -10.628 1.415 1.00 79.62 83 LYS A C 1
ATOM 678 O O . LYS A 1 83 ? -3.679 -10.868 2.611 1.00 79.62 83 LYS A O 1
ATOM 683 N N . THR A 1 84 ? -3.931 -9.457 0.893 1.00 69.81 84 THR A N 1
ATOM 684 C CA . THR A 1 84 ? -4.420 -8.334 1.706 1.00 69.81 84 THR A CA 1
ATOM 685 C C . THR A 1 84 ? -5.942 -8.183 1.684 1.00 69.81 84 THR A C 1
ATOM 687 O O . THR A 1 84 ? -6.457 -7.312 2.374 1.00 69.81 84 THR A O 1
ATOM 690 N N . GLN A 1 85 ? -6.660 -9.015 0.917 1.00 66.38 85 GLN A N 1
ATOM 691 C CA . GLN A 1 85 ? -8.121 -8.971 0.757 1.00 66.38 85 GLN A CA 1
ATOM 692 C C . GLN A 1 85 ? -8.663 -7.555 0.457 1.00 66.38 85 GLN A C 1
ATOM 694 O O . GLN A 1 85 ? -9.761 -7.181 0.862 1.00 66.38 85 GLN A O 1
ATOM 699 N N . LEU A 1 86 ? -7.877 -6.725 -0.239 1.00 68.00 86 LEU A N 1
ATOM 700 C CA . LEU A 1 86 ? -8.215 -5.322 -0.477 1.00 68.00 86 LEU A CA 1
ATOM 701 C C . LEU A 1 86 ? -9.075 -5.177 -1.734 1.00 68.00 86 LEU A C 1
ATOM 703 O O . LEU A 1 86 ? -8.615 -5.453 -2.843 1.00 68.00 86 LEU A O 1
ATOM 707 N N . ALA A 1 87 ? -10.285 -4.641 -1.582 1.00 59.19 87 ALA A N 1
ATOM 708 C CA . ALA A 1 87 ? -11.051 -4.118 -2.707 1.00 59.19 87 ALA A CA 1
ATOM 709 C C . ALA A 1 87 ? -10.440 -2.773 -3.142 1.00 59.19 87 ALA A C 1
ATOM 711 O O . ALA A 1 87 ? -10.582 -1.759 -2.460 1.00 59.19 87 ALA A O 1
ATOM 712 N N . ILE A 1 88 ? -9.701 -2.763 -4.254 1.00 62.75 88 ILE A N 1
ATOM 713 C CA . ILE A 1 88 ? -9.073 -1.557 -4.816 1.00 62.75 88 ILE A CA 1
ATOM 714 C C . ILE A 1 88 ? -9.611 -1.331 -6.229 1.00 62.75 88 ILE A C 1
ATOM 716 O O . ILE A 1 88 ? -9.713 -2.267 -7.022 1.00 62.75 88 ILE A O 1
ATOM 720 N N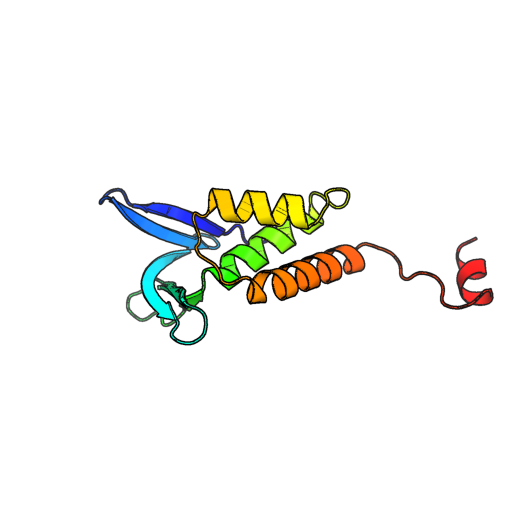 . LYS A 1 89 ? -9.937 -0.076 -6.562 1.00 61.94 89 LYS A N 1
ATOM 721 C CA . LYS A 1 89 ? -10.352 0.312 -7.918 1.00 61.94 89 LYS A CA 1
ATOM 722 C C . LYS A 1 89 ? -9.214 0.096 -8.926 1.00 61.94 89 LYS A C 1
ATOM 724 O O . LYS A 1 89 ? -8.041 0.302 -8.621 1.00 61.94 89 LYS A O 1
ATOM 729 N N . CYS A 1 90 ? -9.554 -0.227 -10.175 1.00 58.22 90 CYS A N 1
ATOM 730 C CA . CYS A 1 90 ? -8.579 -0.533 -11.232 1.00 58.22 90 CYS A CA 1
ATOM 731 C C . CYS A 1 90 ? -7.548 0.585 -11.503 1.00 58.22 90 CYS A C 1
ATOM 733 O O . CYS A 1 90 ? -6.436 0.288 -11.940 1.00 58.22 90 CYS A O 1
ATOM 735 N N . LEU A 1 91 ? -7.887 1.851 -11.221 1.00 56.31 91 LEU A N 1
ATOM 736 C CA . LEU A 1 91 ? -7.028 3.015 -11.482 1.00 56.31 91 LEU A CA 1
ATOM 737 C C . LEU A 1 91 ? -5.700 2.982 -10.694 1.00 56.31 91 LEU A C 1
ATOM 739 O O . LEU A 1 91 ? -4.666 3.422 -11.200 1.00 56.31 91 LEU A O 1
ATOM 743 N N . ASP A 1 92 ? -5.690 2.402 -9.491 1.00 68.50 92 ASP A N 1
ATOM 744 C CA . ASP A 1 92 ? -4.490 2.336 -8.645 1.00 68.50 92 ASP A CA 1
ATOM 745 C C . ASP A 1 92 ? -3.470 1.292 -9.119 1.00 68.50 92 ASP A C 1
ATOM 747 O O . ASP A 1 92 ? -2.283 1.374 -8.803 1.00 68.50 92 ASP A O 1
ATOM 751 N N . ILE A 1 93 ? -3.882 0.333 -9.949 1.00 80.50 93 ILE A N 1
ATOM 752 C CA . ILE A 1 93 ? -2.988 -0.727 -10.432 1.00 80.50 93 ILE A CA 1
ATOM 753 C C . ILE A 1 93 ? -1.898 -0.147 -11.345 1.00 80.50 93 ILE A C 1
ATOM 755 O O . ILE A 1 93 ? -0.745 -0.588 -11.301 1.00 80.50 93 ILE A O 1
ATOM 759 N N . THR A 1 94 ? -2.232 0.855 -12.163 1.00 85.25 94 THR A N 1
ATOM 760 C CA . THR A 1 94 ? -1.270 1.508 -13.066 1.00 85.25 94 THR A CA 1
ATOM 761 C C . THR A 1 94 ? -0.209 2.277 -12.280 1.00 85.25 94 THR A C 1
ATOM 763 O O . THR A 1 94 ? 0.981 2.176 -12.591 1.00 85.25 94 THR A O 1
ATOM 766 N N . SER A 1 95 ? -0.609 2.983 -11.216 1.00 85.69 95 SER A N 1
ATOM 767 C CA . SER A 1 95 ? 0.320 3.731 -10.358 1.00 85.69 95 SER A CA 1
ATOM 768 C C . SER A 1 95 ? 1.255 2.798 -9.574 1.00 85.69 95 SER A C 1
ATOM 770 O O . SER A 1 95 ? 2.456 3.071 -9.466 1.00 85.69 95 SER A O 1
ATOM 772 N N . VAL A 1 96 ? 0.743 1.651 -9.106 1.00 89.06 96 VAL A N 1
ATOM 773 C CA . VAL A 1 96 ? 1.545 0.586 -8.482 1.00 89.06 96 VAL A CA 1
ATOM 774 C C . VAL A 1 96 ? 2.566 0.037 -9.475 1.00 89.06 96 VAL A C 1
ATOM 776 O O . VAL A 1 96 ? 3.754 -0.036 -9.158 1.00 89.06 96 VAL A O 1
ATOM 779 N N . ARG A 1 97 ? 2.135 -0.283 -10.700 1.00 90.62 97 ARG A N 1
ATOM 780 C CA . ARG A 1 97 ? 3.007 -0.828 -11.747 1.00 90.62 97 ARG A CA 1
ATOM 781 C C . ARG A 1 97 ? 4.138 0.133 -12.113 1.00 90.62 97 ARG A C 1
ATOM 783 O O . ARG A 1 97 ? 5.288 -0.299 -12.166 1.00 90.62 97 ARG A O 1
ATOM 790 N N . LYS A 1 98 ? 3.833 1.423 -12.303 1.00 89.50 98 LYS A N 1
ATOM 791 C CA . LYS A 1 98 ? 4.844 2.465 -12.554 1.00 89.50 98 LYS A CA 1
ATOM 792 C C . LYS A 1 98 ? 5.884 2.495 -11.434 1.00 89.50 98 LYS A C 1
ATOM 794 O O . LYS A 1 98 ? 7.070 2.337 -11.689 1.00 89.50 98 LYS A O 1
ATOM 799 N N . ALA A 1 99 ? 5.428 2.547 -10.184 1.00 91.12 99 ALA A N 1
ATOM 800 C CA . ALA A 1 99 ? 6.316 2.590 -9.027 1.00 91.12 99 ALA A CA 1
ATOM 801 C C . ALA A 1 99 ? 7.211 1.339 -8.891 1.00 91.12 99 ALA A C 1
ATOM 803 O O . ALA A 1 99 ? 8.345 1.436 -8.414 1.00 91.12 99 ALA A O 1
ATOM 804 N N . MET A 1 100 ? 6.720 0.165 -9.306 1.00 92.94 100 MET A N 1
ATOM 805 C CA . MET A 1 100 ? 7.527 -1.056 -9.390 1.00 92.94 100 MET A CA 1
ATOM 806 C C . MET A 1 100 ? 8.617 -0.934 -10.454 1.00 92.94 100 MET A C 1
ATOM 808 O O . MET A 1 100 ? 9.768 -1.250 -10.162 1.00 92.94 100 MET A O 1
ATOM 812 N N . TYR A 1 101 ? 8.274 -0.472 -11.661 1.00 89.94 101 TYR A N 1
ATOM 813 C CA . TYR A 1 101 ? 9.243 -0.278 -12.741 1.00 89.94 101 TYR A CA 1
ATOM 814 C C . TYR A 1 101 ? 10.306 0.756 -12.375 1.00 89.94 101 TYR A C 1
ATOM 816 O O . TYR A 1 101 ? 11.487 0.447 -12.509 1.00 89.94 101 TYR A O 1
ATOM 824 N N . ASP A 1 102 ? 9.920 1.892 -11.791 1.00 88.50 102 ASP A N 1
ATOM 825 C CA . ASP A 1 102 ? 10.863 2.905 -11.300 1.00 88.50 102 ASP A CA 1
ATOM 826 C C . ASP A 1 102 ? 11.851 2.290 -10.292 1.00 88.50 102 ASP A C 1
ATOM 828 O O . ASP A 1 102 ? 13.049 2.578 -10.293 1.00 88.50 102 ASP A O 1
ATOM 832 N N . LYS A 1 103 ? 11.367 1.393 -9.419 1.00 88.38 103 LYS A N 1
ATOM 833 C CA . LYS A 1 103 ? 12.218 0.717 -8.432 1.00 88.38 103 LYS A CA 1
ATOM 834 C C . LYS A 1 103 ? 13.164 -0.307 -9.065 1.00 88.38 103 LYS A C 1
ATOM 836 O O . LYS A 1 103 ? 14.271 -0.474 -8.555 1.00 88.38 103 LYS A O 1
ATOM 841 N N . ARG A 1 104 ? 12.737 -0.972 -10.142 1.00 89.69 104 ARG A N 1
ATOM 842 C CA . ARG A 1 104 ? 13.554 -1.910 -10.928 1.00 89.69 104 ARG A CA 1
ATOM 843 C C . ARG A 1 104 ? 14.629 -1.183 -11.728 1.00 89.69 104 ARG A C 1
ATOM 845 O O . ARG A 1 104 ? 15.781 -1.599 -11.687 1.00 89.69 104 ARG A O 1
ATOM 852 N N . GLN A 1 105 ? 14.269 -0.077 -12.375 1.00 82.81 105 GLN A N 1
ATOM 853 C CA . GLN A 1 105 ? 15.190 0.735 -13.168 1.00 82.81 105 GLN A CA 1
ATOM 854 C C . GLN A 1 105 ? 16.334 1.305 -12.332 1.00 82.81 105 GLN A C 1
ATOM 856 O O . GLN A 1 105 ? 17.455 1.295 -12.803 1.00 82.81 105 GLN A O 1
ATOM 861 N N . LYS A 1 106 ? 16.119 1.671 -11.059 1.00 79.25 106 LYS A N 1
ATOM 862 C CA . LYS A 1 106 ? 17.220 2.091 -10.162 1.00 79.25 106 LYS A CA 1
ATOM 863 C C . LYS A 1 106 ? 18.348 1.060 -9.998 1.00 79.25 106 LYS A C 1
ATOM 865 O O . LYS A 1 106 ? 19.406 1.419 -9.498 1.00 79.25 106 LYS A O 1
ATOM 870 N N . LYS A 1 107 ? 18.102 -0.216 -10.318 1.00 72.81 107 LYS A N 1
ATOM 871 C CA . LYS A 1 107 ? 19.109 -1.285 -10.277 1.00 72.81 107 LYS A CA 1
ATOM 872 C C . LYS A 1 107 ? 19.737 -1.550 -11.652 1.00 72.81 107 LYS A C 1
ATOM 874 O O . LYS A 1 107 ? 20.830 -2.095 -11.697 1.00 72.81 107 LYS A O 1
ATOM 879 N N . MET A 1 108 ? 19.047 -1.210 -12.740 1.00 68.62 108 MET A N 1
ATOM 880 C CA . MET A 1 108 ? 19.539 -1.436 -14.098 1.00 68.62 108 MET A CA 1
ATOM 881 C C . MET A 1 108 ? 20.345 -0.212 -14.539 1.00 68.62 108 MET A C 1
ATOM 883 O O . MET A 1 108 ? 19.915 0.918 -14.309 1.00 68.62 108 MET A O 1
ATOM 887 N N . SER A 1 109 ? 21.506 -0.427 -15.158 1.00 66.38 109 SER A N 1
ATOM 888 C CA . SER A 1 109 ? 22.242 0.651 -15.819 1.00 66.38 109 SER A CA 1
ATOM 889 C C . SER A 1 109 ? 21.354 1.307 -16.878 1.00 66.38 109 SER A C 1
ATOM 891 O O . SER A 1 109 ? 20.485 0.666 -17.480 1.00 66.38 109 SER A O 1
ATOM 893 N N . THR A 1 110 ? 21.532 2.609 -17.080 1.00 73.00 110 THR A N 1
ATOM 894 C CA . THR A 1 110 ? 20.910 3.285 -18.215 1.00 73.00 110 THR A CA 1
ATOM 895 C C . THR A 1 110 ? 21.468 2.674 -19.491 1.00 73.00 110 THR A C 1
ATOM 897 O O . THR A 1 110 ? 22.677 2.505 -19.613 1.00 73.00 110 THR A O 1
ATOM 900 N N . LEU A 1 111 ? 20.583 2.312 -20.421 1.00 73.44 111 LEU A N 1
ATOM 901 C CA . LEU A 1 111 ? 21.016 1.942 -21.763 1.00 73.44 111 LEU A CA 1
ATOM 902 C C . LEU A 1 111 ? 21.805 3.122 -22.345 1.00 73.44 111 LEU A C 1
ATOM 904 O O . LEU A 1 111 ? 21.330 4.258 -22.202 1.00 73.44 111 LEU A O 1
ATOM 908 N N . PRO A 1 112 ? 22.963 2.871 -22.976 1.00 84.88 112 PRO A N 1
ATOM 909 C CA . PRO A 1 112 ? 23.716 3.930 -23.620 1.00 84.88 112 PRO A CA 1
ATOM 910 C C . PRO A 1 112 ? 22.822 4.622 -24.650 1.00 84.88 112 PRO A C 1
ATOM 912 O O . PRO A 1 112 ? 22.140 3.971 -25.445 1.00 84.88 112 PRO A O 1
ATOM 915 N N . LYS A 1 113 ? 22.793 5.952 -24.610 1.00 86.00 113 LYS A N 1
ATOM 916 C CA . LYS A 1 113 ? 21.986 6.793 -25.502 1.00 86.00 113 LYS A CA 1
ATOM 917 C C . LYS A 1 113 ? 22.721 7.129 -26.797 1.00 86.00 113 LYS A C 1
ATOM 919 O O . LYS A 1 113 ? 22.132 7.738 -27.685 1.00 86.00 113 LYS A O 1
ATOM 924 N N . SER A 1 114 ? 23.996 6.761 -26.901 1.00 89.38 114 SER A N 1
ATOM 925 C CA . SER A 1 114 ? 24.827 6.982 -28.081 1.00 89.38 114 SER A CA 1
ATOM 926 C C . SER A 1 114 ? 25.834 5.852 -28.275 1.00 89.38 114 SER A C 1
ATOM 928 O O . SER A 1 114 ? 26.167 5.134 -27.331 1.00 89.38 114 SER A O 1
ATOM 930 N N . LEU A 1 115 ? 26.346 5.727 -29.502 1.00 84.38 115 LEU A N 1
ATOM 931 C CA . LEU A 1 115 ? 27.431 4.801 -29.824 1.00 84.38 115 LEU A CA 1
ATOM 932 C C . LEU A 1 115 ? 28.655 5.054 -28.933 1.00 84.38 115 LEU A C 1
ATOM 934 O O . LEU A 1 115 ? 29.193 4.119 -28.359 1.00 84.38 115 LEU A O 1
ATOM 938 N N . ASN A 1 116 ? 29.036 6.319 -28.749 1.00 88.50 116 ASN A N 1
ATOM 939 C CA . ASN A 1 116 ? 30.177 6.692 -27.911 1.00 88.50 116 ASN A CA 1
ATOM 940 C C . ASN A 1 116 ? 29.976 6.273 -26.447 1.00 88.50 116 ASN A C 1
ATOM 942 O O . ASN A 1 116 ? 30.891 5.739 -25.83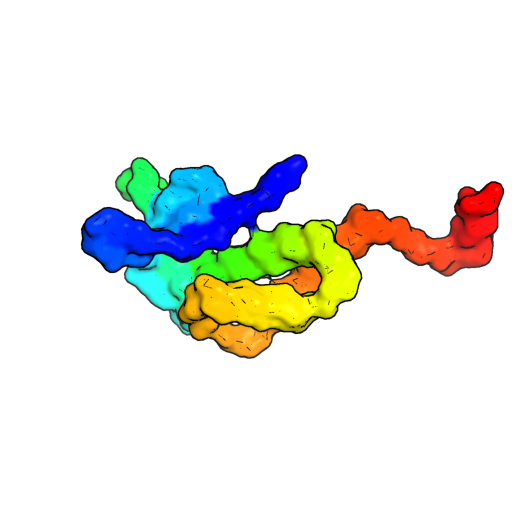3 1.00 88.50 116 ASN A O 1
ATOM 946 N N . GLU A 1 117 ? 28.769 6.450 -25.903 1.00 85.50 117 GLU A N 1
ATOM 947 C CA . GLU A 1 117 ? 28.436 6.006 -24.543 1.00 85.50 117 GLU A CA 1
ATOM 948 C C . GLU A 1 117 ? 28.481 4.477 -24.416 1.00 85.50 117 GLU A C 1
ATOM 950 O O . GLU A 1 117 ? 28.908 3.969 -23.387 1.00 85.50 117 GLU A O 1
ATOM 955 N N . ALA A 1 118 ? 28.090 3.740 -25.463 1.00 84.75 118 ALA A N 1
ATOM 956 C CA . ALA A 1 118 ? 28.172 2.280 -25.492 1.00 84.75 118 ALA A CA 1
ATOM 957 C C . ALA A 1 118 ? 29.624 1.778 -25.531 1.00 84.75 118 ALA A C 1
ATOM 959 O O . ALA A 1 118 ? 29.954 0.796 -24.868 1.00 84.75 118 ALA A O 1
ATOM 960 N N . LEU A 1 119 ? 30.487 2.468 -26.281 1.00 86.62 119 LEU A N 1
ATOM 961 C CA . LEU A 1 119 ? 31.904 2.130 -26.409 1.00 86.62 119 LEU A CA 1
ATOM 962 C C . LEU A 1 119 ? 32.682 2.344 -25.101 1.00 86.62 119 LEU A C 1
ATOM 964 O O . LEU A 1 119 ? 33.641 1.627 -24.866 1.00 86.62 119 LEU A O 1
ATOM 968 N N . CYS A 1 120 ? 32.247 3.249 -24.216 1.00 74.62 120 CYS A N 1
ATOM 969 C CA . CYS A 1 120 ? 32.853 3.440 -22.889 1.00 74.62 120 CYS A CA 1
ATOM 970 C C . CYS A 1 120 ? 32.616 2.280 -21.894 1.00 74.62 120 CYS A C 1
ATOM 972 O O . CYS A 1 120 ? 33.142 2.332 -20.783 1.00 74.62 120 CYS A O 1
ATOM 974 N N . TYR A 1 121 ? 31.802 1.272 -22.240 1.00 67.75 121 TYR A N 1
ATOM 975 C CA . TYR A 1 121 ? 31.551 0.088 -21.401 1.00 67.75 121 TYR A CA 1
ATOM 976 C C . TYR A 1 121 ? 32.465 -1.113 -21.718 1.00 67.75 121 TYR A C 1
ATOM 978 O O . TYR A 1 121 ? 32.356 -2.131 -21.029 1.00 67.75 121 TYR A O 1
ATOM 986 N N . TYR A 1 122 ? 33.323 -1.001 -22.737 1.00 54.62 122 TYR A N 1
ATOM 987 C CA . TYR A 1 122 ? 34.343 -1.984 -23.125 1.00 54.62 122 TYR A CA 1
ATOM 988 C C . TYR A 1 122 ? 35.740 -1.456 -22.797 1.00 54.62 122 TYR A C 1
ATOM 990 O O . TYR A 1 122 ? 36.590 -2.295 -22.427 1.00 54.62 122 TYR A O 1
#

Radius of gyration: 18.1 Å; chains: 1; bounding box: 49×24×51 Å

Secondary structure (DSSP, 8-state):
-----EEEEE-TTS-EEEEETTEEEEEEEE-TTT-PEEEEE-S-TT---EEEHHHHHHHHHHHHHHH-TTS-HHHHHHHHHHHHT----THHHHHHHHHHHHHHHTTSPPPPSSHHHHHTT-

pLDDT: mean 83.03, std 10.47, range [40.97, 93.38]